Protein AF-A0A381DIU4-F1 (afdb_monomer)

Foldseek 3Di:
DVVVVVVVVVVVVVVVVVVVVVVDLVVDPVVLVVLVVVLVVLVVVLVVVVVVCVVVPDPRDPVVVVSVVVNVVSVVVSVVSVVVVVVVVCVVVVPDPPDDDPDDDDPPPPPD

Nearest PDB structures (foldseek):
  4ovv-assembly1_B  TM=4.181E-01  e=8.389E+00  Homo sapiens

pLDDT: mean 79.94, std 8.43, range [49.56, 91.5]

Mean predicted aligned error: 10.91 Å

Structure (mmCIF, N/CA/C/O backbone):
data_AF-A0A381DIU4-F1
#
_entry.id   AF-A0A381DIU4-F1
#
loop_
_atom_site.group_PDB
_atom_site.id
_atom_site.type_symbol
_atom_site.label_atom_id
_atom_site.label_alt_id
_atom_site.label_comp_id
_atom_site.label_asym_id
_atom_site.label_entity_id
_atom_site.label_seq_id
_atom_site.pdbx_PDB_ins_code
_atom_site.Cartn_x
_atom_s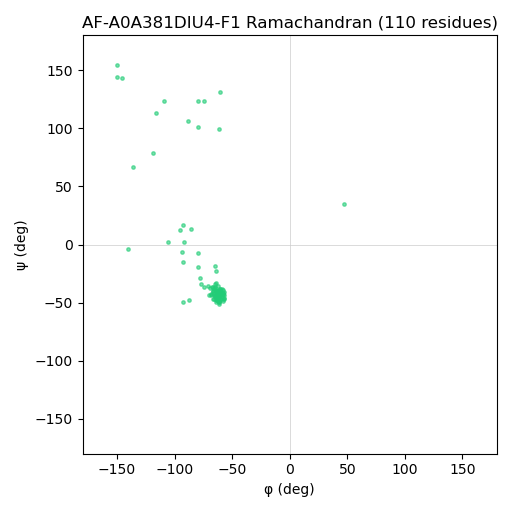ite.Cartn_y
_atom_site.Cartn_z
_atom_site.occupancy
_atom_site.B_iso_or_equiv
_atom_site.auth_seq_id
_atom_site.auth_comp_id
_atom_site.auth_asym_id
_atom_site.auth_atom_id
_atom_site.pdbx_PDB_model_num
ATOM 1 N N . MET A 1 1 ? -1.431 -39.629 11.853 1.00 61.16 1 MET A N 1
ATOM 2 C CA . MET A 1 1 ? -1.085 -39.058 13.176 1.00 61.16 1 MET A CA 1
ATOM 3 C C . MET A 1 1 ? -0.111 -37.870 13.117 1.00 61.16 1 MET A C 1
ATOM 5 O O . MET A 1 1 ? -0.520 -36.786 13.495 1.00 61.16 1 MET A O 1
ATOM 9 N N . LYS A 1 2 ? 1.130 -37.985 12.599 1.00 70.44 2 LYS A N 1
ATOM 10 C CA . LYS A 1 2 ? 2.089 -36.844 12.563 1.00 70.44 2 LYS A CA 1
ATOM 11 C C . LYS A 1 2 ? 1.664 -35.643 11.689 1.00 70.44 2 LYS A C 1
ATOM 13 O O . LYS A 1 2 ? 1.848 -34.508 12.108 1.00 70.44 2 LYS A O 1
ATOM 18 N N . LYS A 1 3 ? 1.071 -35.863 10.505 1.00 68.62 3 LYS A N 1
ATOM 19 C CA . LYS A 1 3 ? 0.674 -34.768 9.583 1.00 68.62 3 LYS A CA 1
ATOM 20 C C . LYS A 1 3 ? -0.414 -33.843 10.151 1.00 68.62 3 LYS A C 1
ATOM 22 O O . LYS A 1 3 ? -0.397 -32.645 9.901 1.00 68.62 3 LYS A O 1
ATOM 27 N N . GLU A 1 4 ? -1.320 -34.396 10.946 1.00 75.50 4 GLU A N 1
ATOM 28 C CA . GLU A 1 4 ? -2.448 -33.668 11.535 1.00 75.50 4 GLU A CA 1
ATOM 29 C C . GLU A 1 4 ? -2.001 -32.760 12.692 1.00 75.50 4 GLU A C 1
ATOM 31 O O . GLU A 1 4 ? -2.452 -31.623 12.811 1.00 75.50 4 GLU A O 1
ATOM 36 N N . GLN A 1 5 ? -1.022 -33.210 13.487 1.00 74.56 5 GLN A N 1
ATOM 37 C CA . GLN A 1 5 ? -0.392 -32.365 14.505 1.00 74.56 5 GLN A CA 1
ATOM 38 C C . GLN A 1 5 ? 0.469 -31.251 13.899 1.00 74.56 5 GLN A C 1
ATOM 40 O O . GLN A 1 5 ? 0.444 -30.131 14.404 1.00 74.56 5 GLN A O 1
ATOM 45 N N . LEU A 1 6 ? 1.175 -31.517 12.793 1.00 75.69 6 LEU A N 1
ATOM 46 C CA . LEU A 1 6 ? 1.935 -30.484 12.078 1.00 75.69 6 LEU A CA 1
ATOM 47 C C . LEU A 1 6 ? 1.021 -29.402 11.478 1.00 75.69 6 LEU A C 1
ATOM 49 O O . LEU A 1 6 ? 1.352 -28.222 11.541 1.00 75.69 6 LEU A O 1
ATOM 53 N N . SER A 1 7 ? -0.153 -29.784 10.964 1.00 80.88 7 SER A N 1
ATOM 54 C CA . SER A 1 7 ? -1.166 -28.835 10.483 1.00 80.88 7 SER A CA 1
ATOM 55 C C . SER A 1 7 ? -1.740 -27.972 11.613 1.00 80.88 7 SER A C 1
ATOM 57 O O . SER A 1 7 ? -1.821 -26.754 11.458 1.00 80.88 7 SER A O 1
ATOM 59 N N . LYS A 1 8 ? -2.065 -28.565 12.773 1.00 80.25 8 LYS A N 1
ATOM 60 C CA . LYS A 1 8 ? -2.510 -27.802 13.954 1.00 80.25 8 LYS A CA 1
ATOM 61 C C . LYS A 1 8 ? -1.450 -26.815 14.433 1.00 80.25 8 LYS A C 1
ATOM 63 O O . LYS A 1 8 ? -1.787 -25.676 14.736 1.00 80.25 8 LYS A O 1
ATOM 68 N N . LEU A 1 9 ? -0.183 -27.226 14.463 1.00 83.50 9 LEU A N 1
ATOM 69 C CA . LEU A 1 9 ? 0.921 -26.349 14.844 1.00 83.50 9 LEU A CA 1
ATOM 70 C C . LEU A 1 9 ? 1.033 -25.158 13.876 1.00 83.50 9 LEU A C 1
ATOM 72 O O . LEU A 1 9 ? 1.077 -24.015 14.320 1.00 83.50 9 LEU A O 1
ATOM 76 N N . ALA A 1 10 ? 0.993 -25.413 12.564 1.00 83.69 10 ALA A N 1
ATOM 77 C CA . ALA A 1 10 ? 1.026 -24.366 11.542 1.00 83.69 10 ALA A CA 1
ATOM 78 C C . ALA A 1 10 ? -0.162 -23.393 11.659 1.00 83.69 10 ALA A C 1
ATOM 80 O O . ALA A 1 10 ? 0.032 -22.183 11.577 1.00 83.69 10 ALA A O 1
ATOM 81 N N . GLY A 1 11 ? -1.372 -23.900 11.919 1.00 85.81 11 GLY A N 1
ATOM 82 C CA . GLY A 1 11 ? -2.559 -23.071 12.147 1.00 85.81 11 GLY A CA 1
ATOM 83 C C . GLY A 1 11 ? -2.438 -22.173 13.381 1.00 85.81 11 GLY A C 1
ATOM 84 O O . GLY A 1 11 ? -2.806 -21.001 13.327 1.00 85.81 11 GLY A O 1
ATOM 85 N N . VAL A 1 12 ? -1.858 -22.687 14.470 1.00 90.19 12 VAL A N 1
ATOM 86 C CA . VAL A 1 12 ? -1.571 -21.898 15.677 1.00 90.19 12 VAL A CA 1
ATOM 87 C C . VAL A 1 12 ? -0.556 -20.797 15.362 1.00 90.19 12 VAL A C 1
ATOM 89 O O . VAL A 1 12 ? -0.837 -19.632 15.623 1.00 90.19 12 VAL A O 1
ATOM 92 N N . PHE A 1 13 ? 0.571 -21.116 14.717 1.00 89.56 13 PHE A N 1
ATOM 93 C CA . PHE A 1 13 ? 1.568 -20.108 14.331 1.00 89.56 13 PHE A CA 1
ATOM 94 C C . PHE A 1 13 ? 0.999 -19.018 13.413 1.00 89.56 13 PHE A C 1
ATOM 96 O O . PHE A 1 13 ? 1.270 -17.839 13.636 1.00 89.56 13 PHE A O 1
ATOM 103 N N . LEU A 1 14 ? 0.176 -19.385 12.425 1.00 89.88 14 LEU A N 1
ATOM 104 C CA . LEU A 1 14 ? -0.505 -18.423 11.553 1.00 89.88 14 LEU A CA 1
ATOM 105 C C . LEU A 1 14 ? -1.464 -17.518 12.336 1.00 89.88 14 LEU A C 1
ATOM 107 O O . LEU A 1 14 ? -1.508 -1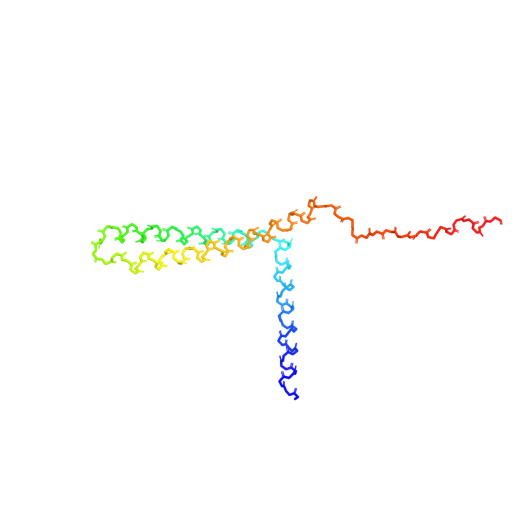6.314 12.088 1.00 89.88 14 LEU A O 1
ATOM 111 N N . GLY A 1 15 ? -2.190 -18.076 13.309 1.00 87.25 15 GLY A N 1
ATOM 112 C CA . GLY A 1 15 ? -3.045 -17.309 14.213 1.00 87.25 15 GLY A CA 1
ATOM 113 C C . GLY A 1 15 ? -2.254 -16.296 15.040 1.00 87.25 15 GLY A C 1
ATOM 114 O O . GLY A 1 15 ? -2.599 -15.117 15.052 1.00 87.25 15 GLY A O 1
ATOM 115 N N . LEU A 1 16 ? -1.156 -16.722 15.677 1.00 90.81 16 LEU A N 1
ATOM 116 C CA . LEU A 1 16 ? -0.284 -15.821 16.442 1.00 90.81 16 LEU A CA 1
ATOM 117 C C . LEU A 1 16 ? 0.344 -14.730 15.564 1.00 90.81 16 LEU A C 1
ATOM 119 O O . LEU A 1 16 ? 0.413 -13.577 15.986 1.00 90.81 16 LEU A O 1
ATOM 123 N N . PHE A 1 17 ? 0.775 -15.070 14.347 1.00 89.38 17 PHE A N 1
ATOM 124 C CA . PHE A 1 17 ? 1.331 -14.097 13.409 1.00 89.38 17 PHE A CA 1
ATOM 125 C C . PHE A 1 17 ? 0.295 -13.041 13.016 1.00 89.38 17 PHE A C 1
ATOM 127 O O . PHE A 1 17 ? 0.585 -11.847 13.068 1.00 89.38 17 PHE A O 1
ATOM 134 N N . LYS A 1 18 ? -0.933 -13.469 12.698 1.00 87.31 18 LYS A N 1
ATOM 135 C CA . LYS A 1 18 ? -2.042 -12.557 12.405 1.00 87.31 18 LYS A CA 1
ATOM 136 C C . LYS A 1 18 ? -2.305 -11.604 13.575 1.00 87.31 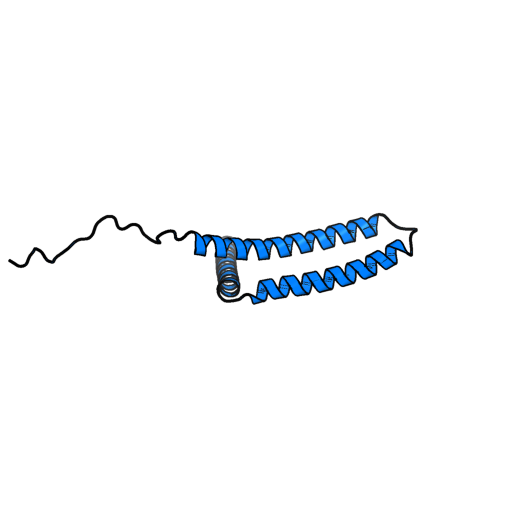18 LYS A C 1
ATOM 138 O O . LYS A 1 18 ? -2.372 -10.400 13.354 1.00 87.31 18 LYS A O 1
ATOM 143 N N . TYR A 1 19 ? -2.369 -12.119 14.805 1.00 88.12 19 TYR A N 1
ATOM 144 C CA . TYR A 1 19 ? -2.567 -11.284 15.995 1.00 88.12 19 TYR A CA 1
ATOM 145 C C . TYR A 1 19 ? -1.442 -10.265 16.203 1.00 88.12 19 TYR A C 1
ATOM 147 O O . TYR A 1 19 ? -1.705 -9.116 16.554 1.00 88.12 19 TYR A O 1
ATOM 155 N N . ALA A 1 20 ? -0.187 -10.657 15.969 1.00 87.38 20 ALA A N 1
ATOM 156 C CA . ALA A 1 20 ? 0.947 -9.745 16.073 1.00 87.38 20 ALA A CA 1
ATOM 157 C C . ALA A 1 20 ? 0.856 -8.608 15.041 1.00 87.38 20 ALA A C 1
ATOM 159 O O . ALA A 1 20 ? 1.059 -7.443 15.387 1.00 87.38 20 ALA A O 1
ATOM 160 N N . VAL A 1 21 ? 0.505 -8.936 13.793 1.00 83.50 21 VAL A N 1
ATOM 161 C CA . VAL A 1 21 ? 0.297 -7.950 12.722 1.00 83.50 21 VAL A CA 1
ATOM 162 C C . VAL A 1 21 ? -0.866 -7.014 13.061 1.00 83.50 21 VAL A C 1
ATOM 164 O O . VAL A 1 21 ? -0.694 -5.795 13.021 1.00 83.50 21 VAL A O 1
ATOM 167 N N . GLU A 1 22 ? -2.012 -7.552 13.487 1.00 82.69 22 GLU A N 1
ATOM 168 C CA . GLU A 1 22 ? -3.167 -6.758 13.926 1.00 82.69 22 GLU A CA 1
ATOM 169 C C . GLU A 1 22 ? -2.804 -5.812 15.074 1.00 82.69 22 GLU A C 1
ATOM 171 O O . GLU A 1 22 ? -3.215 -4.651 15.053 1.00 82.69 22 GLU A O 1
ATOM 176 N N . GLY A 1 23 ? -1.995 -6.259 16.038 1.00 83.19 23 GLY A N 1
ATOM 177 C CA . GLY A 1 23 ? -1.488 -5.421 17.123 1.00 83.19 23 GLY A CA 1
ATOM 178 C C . GLY A 1 23 ? -0.628 -4.258 16.618 1.00 83.19 23 GLY A C 1
ATOM 179 O O . GLY A 1 23 ? -0.873 -3.105 16.973 1.00 83.19 23 GLY A O 1
ATOM 180 N N . ILE A 1 24 ? 0.343 -4.524 15.740 1.00 82.69 24 ILE A N 1
ATOM 181 C CA . ILE A 1 24 ? 1.228 -3.483 15.188 1.00 82.69 24 ILE A CA 1
ATOM 182 C C . ILE A 1 24 ? 0.426 -2.407 14.443 1.00 82.69 24 ILE A C 1
ATOM 184 O O . ILE A 1 24 ? 0.714 -1.218 14.593 1.00 82.69 24 ILE A O 1
ATOM 188 N N . ILE A 1 25 ? -0.578 -2.810 13.663 1.00 81.44 25 ILE A N 1
ATOM 189 C CA . ILE A 1 25 ? -1.381 -1.889 12.851 1.00 81.44 25 ILE A CA 1
ATOM 190 C C . ILE A 1 25 ? -2.404 -1.134 13.716 1.00 81.44 25 ILE A C 1
ATOM 192 O O . ILE A 1 25 ? -2.643 0.049 13.481 1.00 81.44 25 ILE A O 1
ATOM 196 N N . SER A 1 26 ? -2.956 -1.764 14.762 1.00 76.00 26 SER A N 1
ATOM 197 C CA . SER A 1 26 ? -3.925 -1.118 15.668 1.00 76.00 26 SER A CA 1
ATOM 198 C C . SER A 1 26 ? -3.311 -0.003 16.504 1.00 76.00 26 SER A C 1
ATOM 200 O O . SER A 1 26 ? -3.961 1.007 16.751 1.00 76.00 26 SER A O 1
ATOM 202 N N . PHE A 1 27 ? -2.060 -0.173 16.937 1.00 77.81 27 PHE A N 1
ATOM 203 C CA . PHE A 1 27 ? -1.412 0.763 17.859 1.00 77.81 27 PHE A CA 1
ATOM 204 C C . PHE A 1 27 ? -0.366 1.659 17.185 1.00 77.81 27 PHE A C 1
ATOM 206 O O . PHE A 1 27 ? 0.302 2.444 17.862 1.00 77.81 27 PHE A O 1
ATOM 213 N N . SER A 1 28 ? -0.169 1.560 15.863 1.00 79.25 28 SER A N 1
ATOM 214 C CA . SER A 1 28 ? 0.879 2.325 15.187 1.00 79.25 28 SER A CA 1
ATOM 215 C C . SER A 1 28 ? 0.581 2.701 13.739 1.00 79.25 28 SER A C 1
ATOM 217 O O . SER A 1 28 ? 0.077 1.915 12.946 1.00 79.25 28 SER A O 1
ATOM 219 N N . THR A 1 29 ? 1.025 3.898 13.348 1.00 79.06 29 THR A N 1
ATOM 220 C CA . THR A 1 29 ? 1.072 4.367 11.948 1.00 79.06 29 THR A CA 1
ATOM 221 C C . THR A 1 29 ? 2.413 4.074 11.266 1.00 79.06 29 THR A C 1
ATOM 223 O O . THR A 1 29 ? 2.629 4.446 10.112 1.00 79.06 29 THR A O 1
ATOM 226 N N . LYS A 1 30 ? 3.342 3.410 11.971 1.00 82.12 30 LYS A N 1
ATOM 227 C CA . LYS A 1 30 ? 4.669 3.041 11.453 1.00 82.12 30 LYS A CA 1
ATOM 228 C C . LYS A 1 30 ? 4.610 2.193 10.167 1.00 82.12 30 LYS A C 1
ATOM 230 O O . LYS A 1 30 ? 5.367 2.529 9.259 1.00 82.12 30 LYS A O 1
ATOM 235 N N . PRO A 1 31 ? 3.734 1.172 10.032 1.00 79.19 31 PRO A N 1
ATOM 236 C CA . PRO A 1 31 ? 3.625 0.384 8.799 1.00 79.19 31 PRO A CA 1
ATOM 237 C C . PRO A 1 31 ? 3.266 1.235 7.579 1.00 79.19 31 PRO A C 1
ATOM 239 O O . PRO A 1 31 ? 3.914 1.130 6.542 1.00 79.19 31 PRO A O 1
ATOM 242 N N . LEU A 1 32 ? 2.295 2.142 7.732 1.00 79.81 32 LEU A N 1
ATOM 243 C CA . LEU A 1 32 ? 1.880 3.057 6.668 1.00 79.81 32 LEU A CA 1
ATOM 244 C C . LEU A 1 32 ? 3.019 3.982 6.232 1.00 79.81 32 LEU A C 1
ATOM 246 O O . LEU A 1 32 ? 3.278 4.139 5.041 1.00 79.81 32 LEU A O 1
ATOM 250 N N . LYS A 1 33 ? 3.736 4.564 7.200 1.00 79.00 33 LYS A N 1
ATOM 251 C CA . LYS A 1 33 ? 4.889 5.428 6.911 1.00 79.00 33 LYS A CA 1
ATOM 252 C C . LYS A 1 33 ? 6.020 4.653 6.239 1.00 79.00 33 LYS A C 1
ATOM 254 O O . LYS A 1 33 ? 6.639 5.180 5.323 1.00 79.00 33 LYS A O 1
ATOM 259 N N . LEU A 1 34 ? 6.286 3.418 6.662 1.00 84.31 34 LEU A N 1
ATOM 260 C CA . LEU A 1 34 ? 7.309 2.574 6.048 1.00 84.31 34 LEU A CA 1
ATOM 261 C C . LEU A 1 34 ? 6.962 2.250 4.590 1.00 84.31 34 LEU A C 1
ATOM 263 O O . LEU A 1 34 ? 7.809 2.434 3.721 1.00 84.31 34 LEU A O 1
ATOM 267 N N . ALA A 1 35 ? 5.720 1.838 4.319 1.00 82.31 35 ALA A N 1
ATOM 268 C CA . ALA A 1 35 ? 5.246 1.569 2.963 1.00 82.31 35 ALA A CA 1
A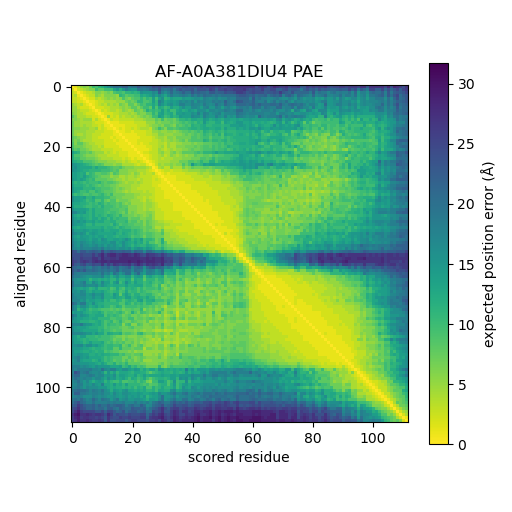TOM 269 C C . ALA A 1 35 ? 5.381 2.806 2.059 1.00 82.31 35 ALA A C 1
ATOM 271 O O . ALA A 1 35 ? 5.857 2.697 0.931 1.00 82.31 35 ALA A O 1
ATOM 272 N N . PHE A 1 36 ? 5.051 3.990 2.585 1.00 80.81 36 PHE A N 1
ATOM 273 C CA . PHE A 1 36 ? 5.226 5.258 1.879 1.00 80.81 36 PHE A CA 1
ATOM 274 C C . PHE A 1 36 ? 6.696 5.549 1.537 1.00 80.81 36 PHE A C 1
ATOM 276 O O . PHE A 1 36 ? 7.011 5.814 0.381 1.00 80.81 36 PHE A O 1
ATOM 283 N N . TRP A 1 37 ? 7.609 5.464 2.512 1.00 83.25 37 TRP A N 1
ATOM 284 C CA . TRP A 1 37 ? 9.034 5.734 2.279 1.00 83.25 37 TRP A CA 1
ATOM 285 C C . TRP A 1 37 ? 9.675 4.733 1.315 1.00 83.25 37 TRP A C 1
ATOM 287 O O . TRP A 1 37 ? 10.452 5.129 0.449 1.00 83.25 37 TRP A O 1
ATOM 297 N N . VAL A 1 38 ? 9.328 3.449 1.432 1.00 85.81 38 VAL A N 1
ATOM 298 C CA . VAL A 1 38 ? 9.809 2.403 0.519 1.00 85.81 38 VAL A CA 1
ATOM 299 C C . VAL A 1 38 ? 9.300 2.654 -0.900 1.00 85.81 38 VAL A C 1
ATOM 301 O O . VAL A 1 38 ? 10.098 2.654 -1.835 1.00 85.81 38 VAL A O 1
ATOM 304 N N . GLY A 1 39 ? 8.004 2.935 -1.062 1.00 81.19 39 GLY A N 1
ATOM 305 C CA . GLY A 1 39 ? 7.425 3.266 -2.365 1.00 81.19 39 GLY A CA 1
ATOM 306 C C . GLY A 1 39 ? 8.076 4.498 -2.995 1.00 81.19 39 GLY A C 1
ATOM 307 O O . GLY A 1 39 ? 8.417 4.478 -4.175 1.00 81.19 39 GLY A O 1
ATOM 308 N N . LEU A 1 40 ? 8.340 5.536 -2.195 1.00 81.25 40 LEU A N 1
ATOM 309 C CA . LEU A 1 40 ? 8.990 6.763 -2.654 1.00 81.25 40 LEU A CA 1
ATOM 310 C C . LEU A 1 40 ? 10.419 6.509 -3.157 1.00 81.25 40 LEU A C 1
ATOM 312 O O . LEU A 1 40 ? 10.771 6.966 -4.241 1.00 81.25 40 LEU A O 1
ATOM 316 N N . ILE A 1 41 ? 11.225 5.742 -2.415 1.00 87.50 41 ILE A N 1
ATOM 317 C CA . ILE A 1 41 ? 12.593 5.386 -2.827 1.00 87.50 41 ILE A CA 1
ATOM 318 C C . ILE A 1 41 ? 12.571 4.570 -4.123 1.00 87.50 41 ILE A C 1
ATOM 320 O O . ILE A 1 41 ? 13.328 4.864 -5.048 1.00 87.50 41 ILE A O 1
ATOM 324 N N . ILE A 1 42 ? 11.692 3.570 -4.212 1.00 85.44 42 ILE A N 1
ATOM 325 C CA . ILE A 1 42 ? 11.621 2.703 -5.391 1.00 85.44 42 ILE A CA 1
ATOM 326 C C . ILE A 1 42 ? 11.148 3.482 -6.620 1.0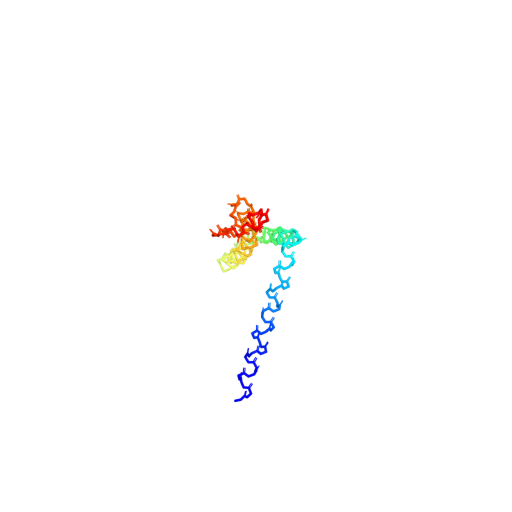0 85.44 42 ILE A C 1
ATOM 328 O O . ILE A 1 42 ? 11.740 3.336 -7.687 1.00 85.44 42 ILE A O 1
ATOM 332 N N . SER A 1 43 ? 10.151 4.357 -6.473 1.00 80.56 43 SER A N 1
ATOM 333 C CA . SER A 1 43 ? 9.701 5.239 -7.553 1.00 80.56 43 SER A CA 1
ATOM 334 C C . SER A 1 43 ? 10.826 6.144 -8.056 1.00 80.56 43 SER A C 1
ATOM 336 O O . SER A 1 43 ? 10.926 6.384 -9.257 1.00 80.56 43 SER A O 1
ATOM 338 N N . LEU A 1 44 ? 11.683 6.643 -7.161 1.00 82.75 44 LEU A N 1
ATOM 339 C CA . LEU A 1 44 ? 12.792 7.525 -7.524 1.00 82.75 44 LEU A CA 1
ATOM 340 C C . LEU A 1 44 ? 13.877 6.763 -8.301 1.00 82.75 44 LEU A C 1
ATOM 342 O O . LEU A 1 44 ? 14.334 7.230 -9.343 1.00 82.75 44 LEU A O 1
ATOM 346 N N . ILE A 1 45 ? 14.224 5.553 -7.848 1.00 85.25 45 ILE A N 1
ATOM 347 C CA . ILE A 1 45 ? 15.162 4.657 -8.545 1.00 85.25 45 ILE A CA 1
ATOM 348 C C . ILE A 1 45 ? 14.610 4.256 -9.918 1.00 85.25 45 ILE A C 1
ATOM 350 O O . ILE A 1 45 ? 15.321 4.343 -10.919 1.00 85.25 45 ILE A O 1
ATOM 354 N N . ALA A 1 46 ? 13.341 3.849 -9.982 1.00 80.75 46 ALA A N 1
ATOM 355 C CA . ALA A 1 46 ? 12.696 3.445 -11.225 1.00 80.75 46 ALA A CA 1
ATOM 356 C C . ALA A 1 46 ? 12.566 4.613 -12.212 1.00 80.75 46 ALA A C 1
ATOM 358 O O . ALA A 1 46 ? 12.759 4.415 -13.407 1.00 80.75 46 ALA A O 1
ATOM 359 N N . GLY A 1 47 ? 12.311 5.832 -11.725 1.00 76.81 47 GLY A N 1
ATOM 360 C CA . GLY A 1 47 ? 12.302 7.045 -12.542 1.00 76.81 47 GLY A CA 1
ATOM 361 C C . GLY A 1 47 ? 13.665 7.334 -13.174 1.00 76.81 47 GLY A C 1
ATOM 362 O O . GLY A 1 47 ? 13.746 7.538 -14.382 1.00 76.81 47 GLY A O 1
ATOM 363 N N . ILE A 1 48 ? 14.749 7.277 -12.391 1.00 81.88 48 ILE A N 1
ATOM 364 C CA . ILE A 1 48 ? 16.120 7.466 -12.902 1.00 81.88 48 ILE A CA 1
ATOM 365 C C . ILE A 1 48 ? 16.473 6.381 -13.929 1.00 81.88 48 ILE A C 1
ATOM 367 O O . ILE A 1 48 ? 16.992 6.683 -15.004 1.00 81.88 48 ILE A O 1
ATOM 371 N N . TYR A 1 49 ? 16.164 5.120 -13.622 1.00 78.38 49 TYR A N 1
ATOM 372 C CA . TYR A 1 49 ? 16.430 3.998 -14.522 1.00 78.38 49 TYR A CA 1
ATOM 373 C C . TYR A 1 49 ? 15.588 4.065 -15.807 1.00 78.38 49 TYR A C 1
ATOM 375 O O . TYR A 1 49 ? 16.086 3.776 -16.893 1.00 78.38 49 TYR A O 1
ATOM 383 N N . GLY A 1 50 ? 14.339 4.523 -15.709 1.00 75.88 50 GLY A N 1
ATOM 384 C CA . GLY A 1 50 ? 13.478 4.787 -16.857 1.00 75.88 50 GLY A CA 1
ATOM 385 C C . GLY A 1 50 ? 14.046 5.872 -17.773 1.00 75.88 50 GLY A C 1
ATOM 386 O O . GLY A 1 50 ? 14.085 5.674 -18.983 1.00 75.88 50 GLY A O 1
ATOM 387 N N . ILE A 1 51 ? 14.561 6.975 -17.214 1.00 76.62 51 ILE A N 1
ATOM 388 C CA . ILE A 1 51 ? 15.229 8.032 -17.996 1.00 76.62 51 ILE A CA 1
ATOM 389 C C . ILE A 1 51 ? 16.451 7.470 -18.733 1.00 76.62 51 ILE A C 1
ATOM 391 O O . ILE A 1 51 ? 16.620 7.742 -19.919 1.00 76.62 51 ILE A O 1
ATOM 395 N N . TYR A 1 52 ? 17.272 6.653 -18.066 1.00 78.75 52 TYR A N 1
ATOM 396 C CA . TYR A 1 52 ? 18.414 5.987 -18.698 1.00 78.75 52 TYR A CA 1
ATOM 397 C C . TYR A 1 52 ? 17.988 5.112 -19.889 1.00 78.75 52 TYR A C 1
ATOM 399 O O . TYR A 1 52 ? 18.551 5.246 -20.971 1.00 78.75 52 TYR A O 1
ATOM 407 N N . ILE A 1 53 ? 16.947 4.287 -19.733 1.00 75.25 53 ILE A N 1
ATOM 408 C CA . ILE A 1 53 ? 16.434 3.423 -20.811 1.00 75.25 53 ILE A CA 1
ATOM 409 C C . ILE A 1 53 ? 15.898 4.232 -21.997 1.00 75.25 53 ILE A C 1
ATOM 411 O O . ILE A 1 53 ? 16.134 3.861 -23.143 1.00 75.25 53 ILE A O 1
ATOM 415 N N . VAL A 1 54 ? 15.184 5.331 -21.737 1.00 70.50 54 VAL A N 1
ATOM 416 C CA . VAL A 1 54 ? 14.656 6.214 -22.792 1.00 70.50 54 VAL A CA 1
ATOM 417 C C . VAL A 1 54 ? 15.792 6.887 -23.574 1.00 70.50 54 VAL A C 1
ATOM 419 O O . VAL A 1 54 ? 15.674 7.105 -24.779 1.00 70.50 54 VAL A O 1
ATOM 422 N N . LEU A 1 55 ? 16.911 7.199 -22.918 1.00 73.00 55 LEU A N 1
ATOM 423 C CA . LEU A 1 55 ? 18.081 7.780 -23.579 1.00 73.00 55 LEU A CA 1
ATOM 424 C C . LEU A 1 55 ? 18.907 6.738 -24.355 1.00 73.00 55 LEU A C 1
ATOM 426 O O . LEU A 1 55 ? 19.502 7.084 -25.370 1.00 73.00 55 LEU A O 1
ATOM 430 N N . ASP A 1 56 ? 18.905 5.476 -23.924 1.00 70.19 56 ASP A N 1
ATOM 431 C CA . ASP A 1 56 ? 19.707 4.373 -24.487 1.00 70.19 56 ASP A CA 1
ATOM 432 C C . ASP A 1 56 ? 18.972 3.557 -25.577 1.00 70.19 56 ASP A C 1
ATOM 434 O O . ASP A 1 56 ? 19.323 2.419 -25.888 1.00 70.19 56 ASP A O 1
ATOM 438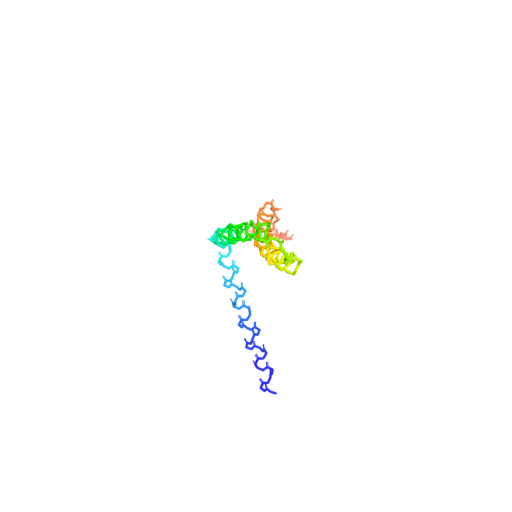 N N . THR A 1 57 ? 17.888 4.090 -26.147 1.00 59.50 57 THR A N 1
ATOM 439 C CA . THR A 1 57 ? 16.897 3.277 -26.872 1.00 59.50 57 THR A CA 1
ATOM 440 C C . THR A 1 57 ? 17.445 2.530 -28.108 1.00 59.50 57 THR A C 1
ATOM 442 O O . THR A 1 57 ? 17.464 3.067 -29.214 1.00 59.50 57 THR A O 1
ATOM 445 N N . LEU A 1 58 ? 17.749 1.233 -27.935 1.00 54.31 58 LEU A N 1
ATOM 446 C CA . LEU A 1 58 ? 17.694 0.173 -28.966 1.00 54.31 58 LEU A CA 1
ATOM 447 C C . LEU A 1 58 ? 17.145 -1.187 -28.455 1.00 54.31 58 LEU A C 1
ATOM 449 O O . LEU A 1 58 ? 16.933 -2.093 -29.256 1.00 54.31 58 LEU A O 1
ATOM 453 N N . ILE A 1 59 ? 16.831 -1.354 -27.158 1.00 56.94 59 ILE A N 1
ATOM 454 C CA . ILE A 1 59 ? 16.290 -2.616 -26.593 1.00 56.94 59 ILE A CA 1
ATOM 455 C C . ILE A 1 59 ? 15.118 -2.303 -25.635 1.00 56.94 59 ILE A C 1
ATOM 457 O O . ILE A 1 59 ? 15.214 -2.433 -24.419 1.00 56.94 59 ILE A O 1
ATOM 461 N N . GLY A 1 60 ? 14.011 -1.788 -26.185 1.00 61.38 60 GLY A N 1
ATOM 462 C CA . GLY A 1 60 ? 13.018 -1.015 -25.416 1.00 61.38 60 GLY A CA 1
ATOM 463 C C . GLY A 1 60 ? 11.823 -1.755 -24.797 1.00 61.38 60 GLY A C 1
ATOM 464 O O . GLY A 1 60 ? 11.161 -1.182 -23.945 1.00 61.38 60 GLY A O 1
ATOM 465 N N . TYR A 1 61 ? 11.498 -2.996 -25.171 1.00 65.50 61 TYR A N 1
ATOM 466 C CA . TYR A 1 61 ? 10.204 -3.593 -24.770 1.00 65.50 61 TYR A CA 1
ATOM 467 C C . TYR A 1 61 ? 10.221 -4.419 -23.468 1.00 65.50 61 TYR A C 1
ATOM 469 O O . TYR A 1 61 ? 9.371 -4.179 -22.606 1.00 65.50 61 TYR A O 1
ATOM 477 N N . PRO A 1 62 ? 11.154 -5.371 -23.257 1.00 67.94 62 PRO A N 1
ATOM 478 C CA . PRO A 1 62 ? 11.098 -6.244 -22.078 1.00 67.94 62 PRO A CA 1
ATOM 479 C C . PRO A 1 62 ? 11.427 -5.519 -20.765 1.00 67.94 62 PRO A C 1
ATOM 481 O O . PRO A 1 62 ? 10.830 -5.802 -19.724 1.00 67.94 62 PRO A O 1
ATOM 484 N N . SER A 1 63 ? 12.360 -4.566 -20.810 1.00 72.25 63 SER A N 1
ATOM 485 C CA . SER A 1 63 ? 12.788 -3.772 -19.655 1.00 72.25 63 SER A CA 1
ATOM 486 C C . SER A 1 63 ? 11.684 -2.823 -19.175 1.00 72.25 63 SER A C 1
ATOM 488 O O . SER A 1 63 ? 11.413 -2.773 -17.976 1.00 72.25 63 SER A O 1
ATOM 490 N N . LEU A 1 64 ? 10.971 -2.159 -20.094 1.00 76.81 64 LEU A N 1
ATOM 491 C CA . LEU A 1 64 ? 9.831 -1.294 -19.767 1.00 76.81 64 LEU A CA 1
ATOM 492 C C . LEU A 1 64 ? 8.689 -2.062 -19.092 1.00 76.81 64 LEU A C 1
ATOM 494 O O . LEU A 1 64 ? 8.209 -1.643 -18.038 1.00 76.81 64 LEU A O 1
ATOM 498 N N . ILE A 1 65 ? 8.282 -3.203 -19.659 1.00 77.75 65 ILE A N 1
ATOM 499 C CA . ILE A 1 65 ? 7.187 -4.017 -19.104 1.00 77.75 65 ILE A CA 1
ATOM 500 C C . ILE A 1 65 ? 7.548 -4.531 -17.705 1.00 77.75 65 ILE A C 1
ATOM 502 O O . ILE A 1 65 ? 6.711 -4.512 -16.803 1.00 77.75 65 ILE A O 1
ATOM 506 N N . THR A 1 66 ? 8.802 -4.938 -17.495 1.00 73.25 66 THR A N 1
ATOM 507 C CA . THR A 1 66 ? 9.275 -5.417 -16.189 1.00 73.25 66 THR A CA 1
ATOM 508 C C . THR A 1 66 ? 9.218 -4.318 -15.127 1.00 73.25 66 THR A C 1
ATOM 510 O O . THR A 1 66 ? 8.748 -4.567 -14.019 1.00 73.25 66 THR A O 1
ATOM 513 N N . ILE A 1 67 ? 9.635 -3.092 -15.460 1.00 77.88 67 ILE A N 1
ATOM 514 C CA . ILE A 1 67 ? 9.569 -1.948 -14.537 1.00 77.88 67 ILE A CA 1
ATOM 515 C C . ILE A 1 67 ? 8.117 -1.590 -14.214 1.00 77.88 67 ILE A C 1
ATOM 517 O O . ILE A 1 67 ? 7.794 -1.378 -13.048 1.00 77.88 67 ILE A O 1
ATOM 521 N N . MET A 1 68 ? 7.235 -1.560 -15.219 1.00 82.19 68 MET A N 1
ATOM 522 C CA . MET A 1 68 ? 5.811 -1.273 -15.010 1.00 82.19 68 MET A CA 1
ATOM 523 C C . MET A 1 68 ? 5.149 -2.311 -14.103 1.00 82.19 68 MET A C 1
ATOM 525 O O . MET A 1 68 ? 4.439 -1.941 -13.172 1.00 82.19 68 MET A O 1
ATOM 529 N N . LEU A 1 69 ? 5.407 -3.604 -14.327 1.00 79.00 69 LEU A N 1
ATOM 530 C CA . LEU A 1 69 ? 4.867 -4.672 -13.481 1.00 79.00 69 LEU A CA 1
ATOM 531 C C . LEU A 1 69 ? 5.431 -4.621 -12.057 1.00 79.00 69 LEU A C 1
ATOM 533 O O . LEU A 1 69 ? 4.694 -4.852 -11.100 1.00 79.00 69 LEU A O 1
ATOM 537 N N . PHE A 1 70 ? 6.716 -4.296 -11.901 1.00 76.06 70 PHE A N 1
ATOM 538 C CA . PHE A 1 70 ? 7.346 -4.167 -10.589 1.00 76.06 70 PHE A CA 1
ATOM 539 C C . PHE A 1 70 ? 6.786 -2.980 -9.793 1.00 76.06 70 PHE A C 1
ATOM 541 O O . PHE A 1 70 ? 6.410 -3.144 -8.631 1.00 76.06 70 PHE A O 1
ATOM 548 N N . LEU A 1 71 ? 6.666 -1.809 -10.427 1.00 82.00 71 LEU A N 1
ATOM 549 C CA . LEU A 1 71 ? 6.037 -0.631 -9.827 1.00 82.00 71 LEU A CA 1
ATOM 550 C C . LEU A 1 71 ? 4.568 -0.898 -9.487 1.00 82.00 71 LEU A C 1
ATOM 552 O O . LEU A 1 71 ? 4.161 -0.653 -8.355 1.00 82.00 71 LEU A O 1
ATOM 556 N N . GLY A 1 72 ? 3.805 -1.494 -10.407 1.00 84.38 72 GLY A N 1
ATOM 557 C CA . GLY A 1 72 ? 2.405 -1.849 -10.170 1.00 84.38 72 GLY A CA 1
ATOM 558 C C . GLY A 1 72 ? 2.227 -2.836 -9.010 1.00 84.38 72 GLY A C 1
ATOM 559 O O . GLY A 1 72 ? 1.318 -2.687 -8.197 1.00 84.38 72 GLY A O 1
ATOM 560 N N . GLY A 1 73 ? 3.128 -3.813 -8.861 1.00 78.38 73 GLY A N 1
ATOM 561 C CA . GLY A 1 73 ? 3.125 -4.724 -7.713 1.00 78.38 73 GLY A CA 1
ATOM 562 C C . GLY A 1 73 ? 3.329 -4.001 -6.377 1.00 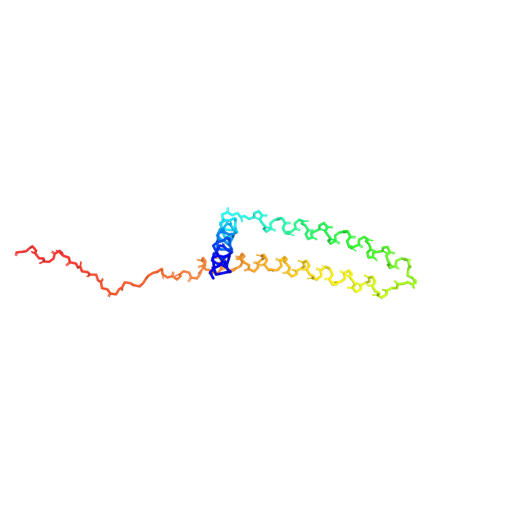78.38 73 GLY A C 1
ATOM 563 O O . GLY A 1 73 ? 2.639 -4.295 -5.401 1.00 78.38 73 GLY A O 1
ATOM 564 N N . ILE A 1 74 ? 4.231 -3.018 -6.334 1.00 82.44 74 ILE A N 1
ATOM 565 C CA . ILE A 1 74 ? 4.465 -2.191 -5.141 1.00 82.44 74 ILE A CA 1
ATOM 566 C C . ILE A 1 74 ? 3.270 -1.288 -4.849 1.00 82.44 74 ILE A C 1
ATOM 568 O O . ILE A 1 74 ? 2.856 -1.192 -3.694 1.00 82.44 74 ILE A O 1
ATOM 572 N N . GLU A 1 75 ? 2.686 -0.662 -5.869 1.00 86.44 75 GLU A N 1
ATOM 573 C CA . GLU A 1 75 ? 1.482 0.161 -5.722 1.00 86.44 75 GLU A CA 1
ATOM 574 C C . GLU A 1 75 ? 0.325 -0.640 -5.118 1.00 86.44 75 GLU A C 1
ATOM 576 O O . GLU A 1 75 ? -0.328 -0.164 -4.190 1.00 86.44 75 GLU A O 1
ATOM 581 N N . LEU A 1 76 ? 0.115 -1.884 -5.564 1.00 84.62 76 LEU A N 1
ATOM 582 C CA . LEU A 1 76 ? -0.902 -2.776 -4.999 1.00 84.62 76 LEU A CA 1
ATOM 583 C C . LEU A 1 76 ? -0.639 -3.109 -3.522 1.00 84.62 76 LEU A C 1
ATOM 585 O O . LEU A 1 76 ? -1.580 -3.141 -2.729 1.00 84.62 76 LEU A O 1
ATOM 589 N N . ILE A 1 77 ? 0.622 -3.309 -3.125 1.00 81.56 77 ILE A N 1
ATOM 590 C CA . ILE A 1 77 ? 0.991 -3.521 -1.715 1.00 81.56 77 ILE A CA 1
ATOM 591 C C . ILE A 1 77 ? 0.677 -2.269 -0.886 1.00 81.56 77 ILE A C 1
ATOM 593 O O . ILE A 1 77 ? 0.069 -2.371 0.181 1.00 81.56 77 ILE A O 1
ATOM 597 N N . VAL A 1 78 ? 1.054 -1.084 -1.376 1.00 85.00 78 VAL A N 1
ATOM 598 C CA . VAL A 1 78 ? 0.780 0.193 -0.698 1.00 85.00 78 VAL A CA 1
ATOM 599 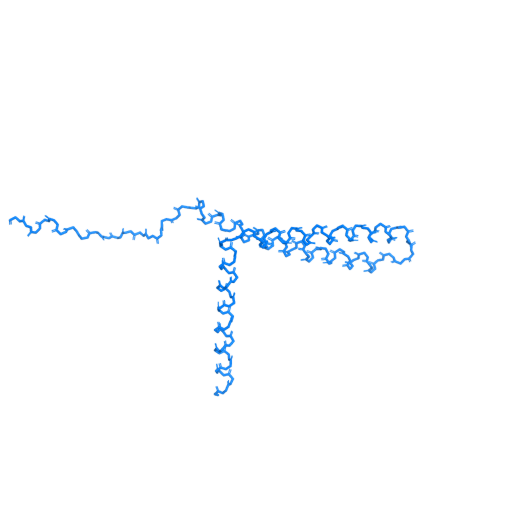C C . VAL A 1 78 ? -0.727 0.424 -0.569 1.00 85.00 78 VAL A C 1
ATOM 601 O O . VAL A 1 78 ? -1.197 0.774 0.515 1.00 85.00 78 VAL A O 1
ATOM 604 N N . LEU A 1 79 ? -1.498 0.166 -1.628 1.00 87.44 79 LEU A N 1
ATOM 605 C CA . LEU A 1 79 ? -2.960 0.236 -1.607 1.00 87.44 79 LEU A CA 1
ATOM 606 C C . LEU A 1 79 ? -3.572 -0.743 -0.601 1.00 87.44 79 LEU A C 1
ATOM 608 O O . LEU A 1 79 ? -4.521 -0.377 0.087 1.00 87.44 79 LEU A O 1
ATOM 612 N N . GLY A 1 80 ? -3.012 -1.947 -0.459 1.00 84.69 80 GLY A N 1
ATOM 613 C CA . GLY A 1 80 ? -3.422 -2.907 0.566 1.00 84.69 80 GLY A CA 1
ATOM 614 C C . GLY A 1 80 ? -3.254 -2.355 1.985 1.00 84.69 80 GLY A C 1
ATOM 615 O O . GLY A 1 80 ? -4.192 -2.408 2.780 1.00 84.69 80 GLY A O 1
ATOM 616 N N . VAL A 1 81 ? -2.097 -1.748 2.282 1.00 84.56 81 VAL A N 1
ATOM 617 C CA . VAL A 1 81 ? -1.849 -1.102 3.583 1.00 84.56 81 VAL A CA 1
ATOM 618 C C . VAL A 1 81 ? -2.840 0.041 3.806 1.00 84.56 81 VAL A C 1
ATOM 620 O O . VAL A 1 81 ? -3.488 0.091 4.847 1.00 84.56 81 VAL A O 1
ATOM 623 N N . VAL A 1 82 ? -3.012 0.933 2.826 1.00 88.38 82 VAL A N 1
ATOM 624 C CA . VAL A 1 82 ? -3.976 2.046 2.910 1.00 88.38 82 VAL A CA 1
ATOM 625 C C . VAL A 1 82 ? -5.402 1.533 3.141 1.00 88.38 82 VAL A C 1
ATOM 627 O O . VAL A 1 82 ? -6.109 2.073 3.991 1.00 88.38 82 VAL A O 1
ATOM 630 N N . GLY A 1 83 ? -5.810 0.471 2.444 1.00 88.75 83 GLY A N 1
ATOM 631 C CA . GLY A 1 83 ? -7.116 -0.166 2.600 1.00 88.75 83 GLY A CA 1
ATOM 632 C C . GLY A 1 83 ? -7.376 -0.660 4.023 1.00 88.75 83 GLY A C 1
ATOM 633 O O . GLY A 1 83 ? -8.476 -0.463 4.539 1.00 88.75 83 GLY A O 1
ATOM 634 N N . GLU A 1 84 ? -6.367 -1.217 4.701 1.00 84.31 84 GLU A N 1
ATOM 635 C CA . GLU A 1 84 ? -6.504 -1.638 6.100 1.00 84.31 84 GLU A CA 1
ATOM 636 C C . GLU A 1 84 ? -6.708 -0.446 7.050 1.00 84.31 84 GLU A C 1
ATOM 638 O O . GLU A 1 84 ? -7.552 -0.503 7.948 1.00 84.31 84 GLU A O 1
ATOM 643 N N . TYR A 1 85 ? -6.003 0.668 6.831 1.00 86.31 85 TYR A N 1
ATOM 644 C CA . TYR A 1 85 ? -6.233 1.887 7.615 1.00 86.31 85 TYR A CA 1
ATOM 645 C C . TYR A 1 85 ? -7.617 2.490 7.343 1.00 86.31 85 TYR A C 1
ATOM 647 O O . TYR A 1 85 ? -8.287 2.906 8.287 1.00 86.31 85 TYR A O 1
ATOM 655 N N . ILE A 1 86 ? -8.084 2.493 6.089 1.00 89.50 86 ILE A N 1
ATOM 656 C CA . ILE A 1 86 ? -9.438 2.955 5.745 1.00 89.50 86 ILE A CA 1
ATOM 657 C C . ILE A 1 86 ? -10.502 2.075 6.407 1.00 89.50 86 ILE A C 1
ATOM 659 O O . ILE A 1 86 ? -11.461 2.610 6.957 1.00 89.50 86 ILE A O 1
ATOM 663 N N . ALA A 1 87 ? -10.336 0.749 6.409 1.00 84.69 87 ALA A N 1
ATOM 664 C CA . ALA A 1 87 ? -11.272 -0.166 7.061 1.00 84.69 87 ALA A CA 1
ATOM 665 C C . ALA A 1 87 ? -11.388 0.106 8.570 1.00 84.69 87 ALA A C 1
ATOM 667 O O . ALA A 1 87 ? -12.491 0.115 9.115 1.00 84.69 87 ALA A O 1
ATOM 668 N N . ARG A 1 88 ? -10.265 0.403 9.235 1.00 82.94 88 ARG A N 1
ATOM 669 C CA . ARG A 1 88 ? -10.240 0.782 10.657 1.00 82.94 88 ARG A CA 1
ATOM 670 C C . ARG A 1 88 ? -10.938 2.110 10.909 1.00 82.94 88 ARG A C 1
ATOM 672 O O . ARG A 1 88 ? -11.778 2.189 11.796 1.00 82.94 88 ARG A O 1
ATOM 679 N N . ILE A 1 89 ? -10.633 3.128 10.101 1.00 88.06 89 ILE A N 1
ATOM 680 C CA . ILE A 1 89 ? -11.307 4.430 10.187 1.00 88.06 89 ILE A CA 1
ATOM 681 C C . ILE A 1 89 ? -12.812 4.244 10.009 1.00 88.06 89 ILE A C 1
ATOM 683 O O . ILE A 1 89 ? -13.581 4.791 10.791 1.00 88.06 89 ILE A O 1
ATOM 687 N N . TYR A 1 90 ? -13.227 3.454 9.014 1.00 87.75 90 TYR A N 1
ATOM 688 C CA . TYR A 1 90 ? -14.628 3.152 8.750 1.00 87.75 90 TYR A CA 1
ATOM 689 C C . TYR A 1 90 ? -15.314 2.510 9.959 1.00 87.75 90 TYR A C 1
ATOM 691 O O . TYR A 1 90 ? -16.372 2.987 10.355 1.00 87.75 90 TYR A O 1
ATOM 699 N N . GLU A 1 91 ? -14.723 1.483 10.575 1.00 85.12 91 GLU A N 1
ATOM 700 C CA . GLU A 1 91 ? -15.296 0.856 11.773 1.00 85.12 91 GLU A CA 1
ATOM 701 C C . GLU A 1 91 ? -15.388 1.836 12.959 1.00 85.12 91 GLU A C 1
ATOM 703 O O . GLU A 1 91 ? -16.400 1.836 13.662 1.00 85.12 91 GLU A O 1
ATOM 708 N N . GLU A 1 92 ? -14.424 2.750 13.112 1.00 84.81 92 GLU A N 1
ATOM 709 C CA . GLU A 1 92 ? -14.454 3.804 14.137 1.00 84.81 92 GLU A CA 1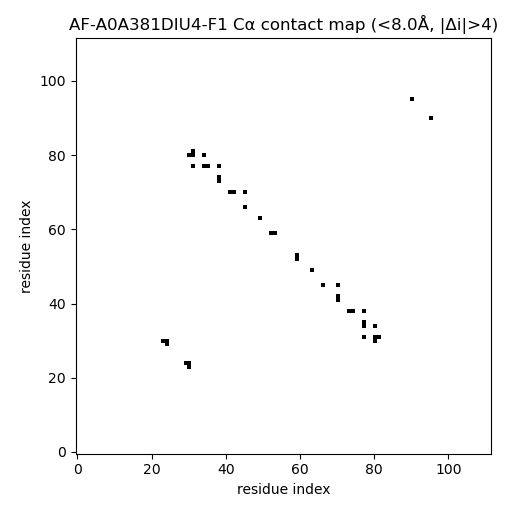
ATOM 710 C C . GLU A 1 92 ? -15.604 4.808 13.906 1.00 84.81 92 GLU A C 1
ATOM 712 O O . GLU A 1 92 ? -16.337 5.170 14.830 1.00 84.81 92 GLU A O 1
ATOM 717 N N . VAL A 1 93 ? -15.820 5.246 12.656 1.00 91.50 93 VAL A N 1
ATOM 718 C CA . VAL A 1 93 ? -16.891 6.212 12.333 1.00 91.50 93 VAL A CA 1
ATOM 719 C C . VAL A 1 93 ? -18.276 5.578 12.232 1.00 91.50 93 VAL A C 1
ATOM 721 O O . VAL A 1 93 ? -19.279 6.283 12.360 1.00 91.50 93 VAL A O 1
ATOM 724 N N . LYS A 1 94 ? -18.362 4.259 12.036 1.00 86.56 94 LYS A N 1
ATOM 725 C CA . LYS A 1 94 ? -19.624 3.520 11.880 1.00 86.56 94 LYS A CA 1
ATOM 726 C C . LYS A 1 94 ? -20.490 3.533 13.141 1.00 86.56 94 LYS A C 1
ATOM 728 O O . LYS A 1 94 ? -21.688 3.282 13.031 1.00 86.56 94 LYS A O 1
ATOM 733 N N . LYS A 1 95 ? -19.917 3.833 14.320 1.00 79.31 95 LYS A N 1
ATOM 734 C CA . LYS A 1 95 ? -20.621 3.966 15.618 1.00 79.31 95 LYS A CA 1
ATOM 735 C C . LYS A 1 95 ? -21.599 2.818 15.913 1.00 79.31 95 LYS A C 1
ATOM 737 O O . LYS A 1 95 ? -22.666 3.030 16.490 1.00 79.31 95 LYS A O 1
ATOM 742 N N . ARG A 1 96 ? -21.275 1.593 15.490 1.00 84.19 96 ARG A N 1
ATOM 743 C CA . ARG A 1 96 ? -22.178 0.454 15.672 1.00 84.19 96 ARG A CA 1
ATOM 744 C C . ARG A 1 96 ? -22.143 0.032 17.147 1.00 84.19 96 ARG A C 1
ATOM 746 O O . ARG A 1 96 ? -21.054 -0.253 17.642 1.00 84.19 96 ARG A O 1
ATOM 753 N N . PRO A 1 97 ? -23.281 -0.002 17.862 1.00 84.44 97 PRO A N 1
ATOM 754 C CA . PRO A 1 97 ? -23.289 -0.414 19.260 1.00 84.44 97 PRO A CA 1
ATOM 755 C C . PRO A 1 97 ? -22.771 -1.853 19.376 1.00 84.44 97 PRO A C 1
ATOM 757 O O . PRO A 1 97 ? -23.194 -2.729 18.622 1.00 84.44 97 PRO A O 1
ATOM 760 N N . HIS A 1 98 ? -21.831 -2.087 20.299 1.00 81.31 98 HIS A N 1
ATOM 761 C CA . HIS A 1 98 ? -21.185 -3.396 20.478 1.00 81.31 98 HIS A CA 1
ATOM 762 C C . HIS A 1 98 ? -22.151 -4.498 20.914 1.00 81.31 98 HIS A C 1
ATOM 764 O O . HIS A 1 98 ? -21.874 -5.677 20.717 1.00 81.31 98 HIS A O 1
ATOM 770 N N . TYR A 1 99 ? -23.274 -4.115 21.508 1.00 85.31 99 TYR A N 1
ATOM 771 C CA . TYR A 1 99 ? -24.314 -5.022 21.947 1.00 85.31 99 TYR A CA 1
ATOM 772 C C . TYR A 1 99 ? -25.666 -4.320 21.869 1.00 85.31 99 TYR A C 1
ATOM 774 O O . TYR A 1 99 ? -25.761 -3.093 21.941 1.00 85.31 99 TYR A O 1
ATOM 782 N N . ILE A 1 100 ? -26.711 -5.124 21.716 1.00 87.56 100 ILE A N 1
ATOM 783 C CA . ILE A 1 100 ? -28.100 -4.699 21.845 1.00 87.56 100 ILE A CA 1
ATOM 784 C C . ILE A 1 100 ? -28.590 -5.335 23.143 1.00 87.56 100 ILE A C 1
ATOM 786 O O . ILE A 1 100 ? -28.441 -6.542 23.324 1.00 87.56 100 ILE A O 1
ATOM 790 N N . ILE A 1 101 ? -29.087 -4.517 24.071 1.00 87.88 101 ILE A N 1
ATOM 791 C CA . ILE A 1 101 ? -29.681 -5.011 25.317 1.00 87.88 101 ILE A CA 1
ATOM 792 C C . ILE A 1 101 ? -31.098 -5.475 24.990 1.00 87.88 101 ILE A C 1
ATOM 794 O O . ILE A 1 101 ? -31.877 -4.686 24.460 1.00 87.88 101 ILE A O 1
ATOM 798 N N . ASP A 1 102 ? -31.402 -6.734 25.293 1.00 87.94 102 ASP A N 1
ATOM 799 C CA . ASP A 1 102 ? -32.727 -7.320 25.062 1.00 87.94 102 ASP A CA 1
ATOM 800 C C . ASP A 1 102 ? -33.657 -7.076 26.263 1.00 87.94 102 ASP A C 1
ATOM 802 O O . ASP A 1 102 ? -34.752 -6.542 26.116 1.00 87.94 102 ASP A O 1
ATOM 806 N N . GLU A 1 103 ? -33.178 -7.341 27.485 1.00 87.00 103 GLU A N 1
ATOM 807 C CA . GLU A 1 103 ? -33.953 -7.144 28.713 1.00 87.00 103 GLU A CA 1
ATOM 808 C C . GLU A 1 103 ? -33.057 -6.700 29.883 1.00 87.00 103 GLU A C 1
ATOM 810 O O . GLU A 1 103 ? -31.913 -7.141 30.019 1.00 87.00 103 GLU A O 1
ATOM 815 N N . ILE A 1 104 ? -33.577 -5.809 30.734 1.00 86.19 104 ILE A N 1
ATOM 816 C CA . ILE A 1 104 ? -32.924 -5.356 31.970 1.00 86.19 104 ILE A CA 1
ATOM 817 C C . ILE A 1 104 ? -33.796 -5.806 33.142 1.00 86.19 104 ILE A C 1
ATOM 819 O O . ILE A 1 104 ? -34.907 -5.307 33.318 1.00 86.19 104 ILE A O 1
ATOM 823 N N . LEU A 1 105 ? -33.286 -6.723 33.965 1.00 86.44 105 LEU A N 1
ATOM 824 C CA . LEU A 1 105 ? -33.947 -7.133 35.204 1.00 86.44 105 LEU A CA 1
ATOM 825 C C . LEU A 1 105 ? -33.674 -6.092 36.300 1.00 86.44 105 LEU A C 1
ATOM 827 O O . LEU A 1 105 ? -32.595 -6.063 36.892 1.00 86.44 105 LEU A O 1
ATOM 831 N N . ASP A 1 106 ? -34.653 -5.226 36.561 1.00 82.81 106 ASP A N 1
ATOM 832 C CA . ASP A 1 106 ? -34.601 -4.237 37.640 1.00 82.81 106 ASP A CA 1
ATOM 833 C C . ASP A 1 106 ? -35.138 -4.832 38.956 1.00 82.81 106 ASP A C 1
ATOM 835 O O . ASP A 1 106 ? -36.341 -5.027 39.134 1.00 82.81 106 ASP A O 1
ATOM 839 N N . ASN A 1 107 ? -34.230 -5.117 39.893 1.00 76.75 107 ASN A N 1
ATOM 840 C CA . ASN A 1 107 ? -34.533 -5.714 41.201 1.00 76.75 107 ASN A CA 1
ATOM 841 C C . ASN A 1 107 ? -34.926 -4.666 42.272 1.00 76.75 107 ASN A C 1
ATOM 843 O O . ASN A 1 107 ? -34.952 -4.946 43.469 1.00 76.75 107 ASN A O 1
ATOM 847 N N . SER A 1 108 ? -35.210 -3.419 41.881 1.00 71.38 108 SER A N 1
ATOM 848 C CA . SER A 1 108 ? -35.573 -2.352 42.826 1.00 71.38 108 SER A CA 1
ATOM 849 C C . SER A 1 108 ? -37.038 -2.385 43.294 1.00 71.38 108 SER A C 1
ATOM 851 O O . SER A 1 108 ? -37.400 -1.652 44.215 1.00 71.38 108 SER A O 1
ATOM 853 N N . LYS A 1 109 ? -37.886 -3.251 42.716 1.00 60.75 109 LYS A N 1
ATOM 854 C CA . LYS A 1 109 ? -39.320 -3.351 43.056 1.00 60.75 109 LYS A CA 1
ATOM 855 C C . LYS A 1 109 ? -39.682 -4.402 44.112 1.00 60.75 109 LYS A C 1
ATOM 857 O O . LYS A 1 109 ? -40.821 -4.385 44.566 1.00 60.75 109 LYS A O 1
ATOM 862 N N . ASP A 1 110 ? -38.742 -5.239 44.553 1.00 63.22 110 ASP A N 1
ATOM 863 C CA . ASP A 1 110 ? -39.016 -6.366 45.470 1.00 63.22 110 ASP A CA 1
ATOM 864 C C . ASP A 1 110 ? -38.774 -6.051 46.963 1.00 63.22 110 ASP A C 1
ATOM 866 O O . ASP A 1 110 ? -38.738 -6.932 47.820 1.00 63.22 110 ASP A O 1
ATOM 870 N N . LYS A 1 111 ? -38.602 -4.768 47.308 1.00 56.53 111 LYS A N 1
ATOM 871 C CA . LYS A 1 111 ? -38.565 -4.291 48.700 1.00 56.53 111 LYS A CA 1
ATOM 872 C C . LYS A 1 111 ? -39.700 -3.300 48.955 1.00 56.53 111 LYS A C 1
ATOM 874 O O . LYS A 1 111 ? -39.470 -2.090 48.972 1.00 56.53 111 LYS A O 1
ATOM 879 N N . LYS A 1 112 ? -40.915 -3.802 49.158 1.00 49.56 112 LYS A N 1
ATOM 880 C CA . LYS A 1 112 ? -41.997 -3.063 49.819 1.00 49.56 112 LYS A CA 1
ATOM 881 C C . LYS A 1 112 ? -42.744 -3.964 50.783 1.00 49.56 112 LYS A C 1
ATOM 883 O O . LYS A 1 112 ? -43.047 -5.104 50.380 1.00 49.56 112 LYS A O 1
#

Secondary structure (DSSP, 8-state):
-HHHHHHHHHHHHHHHHHHHHHHHHHH-SHHHHHHHHHHHHHHHHHHHHHHHHHHT-SS-HHHHHHHHHHHHHHHHHHHHHHHHHHHHHHHHHT---S--------GGGS--

Radius of gyration: 25.65 Å; Cα contacts (8 Å, |Δi|>4): 21; chains: 1; bounding box: 62×47×79 Å

Organism: NCBI:txid32024

Sequence (112 aa):
MKKEQLSKLAGVFLGLFKYAVEGIISFSTKPLKLAFWVGLIISLIAGIYGIYIVLDTLIGYPSLITIMLFLGGIELIVLGVVGEYIARIYEEVKKRPHYIIDEILDNSKDKK

InterPro domains:
  IPR050256 Glycosyltransferase 2 [PTHR48090] (5-106)

Solvent-accessible surface area (backbone atoms only — not comparable to full-atom values): 6745 Å² total; per-residue (Å²): 115,72,70,60,55,52,50,52,51,51,53,50,52,52,50,53,50,51,52,53,51,52,49,53,59,73,77,39,66,60,66,60,53,49,47,51,53,53,50,52,54,51,53,52,52,50,50,55,52,48,53,51,50,69,73,64,68,84,76,68,63,71,62,51,53,52,51,52,52,54,53,50,54,50,50,52,52,44,49,51,52,52,49,54,54,50,52,50,52,48,60,65,72,60,69,70,73,95,68,82,88,88,80,80,90,75,77,81,77,82,78,124